Protein AF-A0A6I7XLV7-F1 (afdb_monomer_lite)

Secondary structure (DSSP, 8-state):
-TTTT-EEEEESB-TTS-B----TTT--HHHHHHHHHHHTTTT-TT-EEEEEE-SS-EEEEEEEPPPGGG--

Sequence (72 aa):
MADTRGGLLIYGVANDHTVIGVDWEKADLRQYSQWVRNHVHPYLPDLVMFRLTDGAESLVVVDVPASEINSR

Foldseek 3Di:
DQQPFWDKDKPQADPVRDRNADPPVPPPVVVVVVCCCVPVPPFFPPWDWDWDDPPPGIMIMIGGGHTCVPVD

Radius of gyration: 13.77 Å; chains: 1; bounding box: 31×20×41 Å

pLDDT: mean 74.77, std 12.37, range [43.47, 91.31]

Structure (mmCIF, N/CA/C/O backbone):
data_AF-A0A6I7XLV7-F1
#
_entry.id   AF-A0A6I7XLV7-F1
#
loop_
_atom_site.group_PDB
_atom_site.id
_atom_site.type_symbol
_atom_site.label_atom_id
_atom_site.label_alt_id
_atom_site.label_comp_id
_atom_site.label_asym_id
_atom_site.label_entity_id
_atom_site.label_seq_id
_atom_site.pdbx_PDB_ins_code
_atom_site.Cartn_x
_atom_site.Cartn_y
_atom_site.Cartn_z
_atom_site.occupancy
_atom_site.B_iso_or_equiv
_atom_site.auth_seq_id
_atom_site.auth_comp_id
_atom_site.auth_asym_id
_atom_site.auth_atom_id
_atom_site.pdbx_PDB_model_num
ATOM 1 N N . MET A 1 1 ? 1.687 -7.201 -13.478 1.00 57.78 1 MET A N 1
ATOM 2 C CA . MET A 1 1 ? 1.411 -5.780 -13.170 1.00 57.78 1 MET A CA 1
ATOM 3 C C . MET A 1 1 ? 2.342 -4.896 -13.988 1.00 57.78 1 MET A C 1
ATOM 5 O O . MET A 1 1 ? 1.893 -4.386 -15.006 1.00 57.78 1 MET A O 1
ATOM 9 N N . ALA A 1 2 ? 3.632 -4.808 -13.651 1.00 54.22 2 ALA A N 1
ATOM 10 C CA . ALA A 1 2 ? 4.606 -4.032 -14.431 1.00 54.22 2 ALA A CA 1
ATOM 11 C C . ALA A 1 2 ? 4.789 -4.531 -15.885 1.00 54.22 2 ALA A C 1
ATOM 13 O O . ALA A 1 2 ? 4.803 -3.711 -16.796 1.00 54.22 2 ALA A O 1
ATOM 14 N N . ASP A 1 3 ? 4.814 -5.853 -16.108 1.00 55.22 3 ASP A N 1
ATOM 15 C CA . ASP A 1 3 ? 4.973 -6.469 -17.447 1.00 55.22 3 ASP A CA 1
ATOM 16 C C . ASP A 1 3 ? 3.727 -6.398 -18.346 1.00 55.22 3 ASP A C 1
ATOM 18 O O . ASP A 1 3 ? 3.784 -6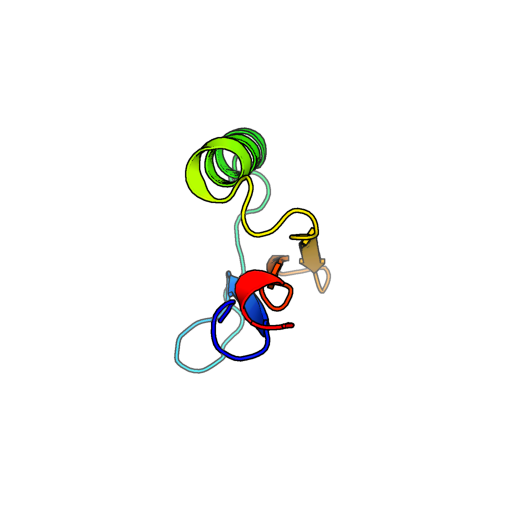.734 -19.527 1.00 55.22 3 ASP A O 1
ATOM 22 N N . THR A 1 4 ? 2.580 -5.990 -17.797 1.00 60.72 4 THR A N 1
ATOM 23 C CA . THR A 1 4 ? 1.311 -5.933 -18.532 1.00 60.72 4 THR A CA 1
ATOM 24 C C . THR A 1 4 ? 0.983 -4.509 -18.976 1.00 60.72 4 THR A C 1
ATOM 26 O O . THR A 1 4 ? 1.005 -4.244 -20.174 1.00 60.72 4 THR A O 1
ATOM 29 N N . ARG A 1 5 ? 0.672 -3.595 -18.039 1.00 67.75 5 ARG A N 1
ATOM 30 C CA . ARG A 1 5 ? 0.357 -2.164 -18.292 1.00 67.75 5 ARG A CA 1
ATOM 31 C C . ARG A 1 5 ? 0.580 -1.257 -17.063 1.00 67.75 5 ARG A C 1
ATOM 33 O O . ARG A 1 5 ? 0.108 -0.127 -17.054 1.00 67.75 5 ARG A O 1
ATOM 40 N N . GLY A 1 6 ? 1.236 -1.750 -16.014 1.00 74.12 6 GLY A N 1
ATOM 41 C CA . GLY A 1 6 ? 1.133 -1.153 -14.679 1.00 74.12 6 GLY A CA 1
ATOM 42 C C . GLY A 1 6 ? -0.189 -1.514 -13.989 1.00 74.12 6 GLY A C 1
ATOM 43 O O . GLY A 1 6 ? -0.928 -2.386 -14.462 1.00 74.12 6 GLY A O 1
ATOM 44 N N . GLY A 1 7 ? -0.468 -0.889 -12.848 1.00 82.62 7 GLY A N 1
ATOM 45 C CA . GLY A 1 7 ? -1.714 -1.059 -12.101 1.00 82.62 7 GLY A CA 1
ATOM 46 C C . GLY A 1 7 ? -1.601 -0.675 -10.626 1.00 82.62 7 GLY A C 1
ATOM 47 O O . GLY A 1 7 ? -0.514 -0.436 -10.109 1.00 82.62 7 GLY A O 1
ATOM 48 N N . LEU A 1 8 ? -2.739 -0.677 -9.932 1.00 82.75 8 LEU A N 1
ATOM 49 C CA . LEU A 1 8 ? -2.813 -0.369 -8.504 1.00 82.75 8 LEU A CA 1
ATOM 50 C C . LEU A 1 8 ? -2.816 -1.651 -7.666 1.00 82.75 8 LEU A C 1
ATOM 52 O O . LEU A 1 8 ? -3.614 -2.556 -7.915 1.00 82.75 8 LEU A O 1
ATOM 56 N N . LEU A 1 9 ? -1.955 -1.716 -6.651 1.00 83.69 9 LEU A N 1
ATOM 57 C CA . LEU A 1 9 ? -2.100 -2.663 -5.543 1.00 83.69 9 LEU A CA 1
ATOM 58 C C . LEU A 1 9 ? -2.752 -1.936 -4.371 1.00 83.69 9 LEU A C 1
ATOM 60 O O . LEU A 1 9 ? -2.312 -0.851 -3.994 1.00 83.69 9 LEU A O 1
ATOM 64 N N . ILE A 1 10 ? -3.777 -2.546 -3.785 1.00 84.31 10 ILE A N 1
ATOM 65 C CA . ILE A 1 10 ? -4.488 -1.993 -2.633 1.00 84.31 10 ILE A CA 1
ATOM 66 C C . ILE A 1 10 ? -4.416 -3.015 -1.502 1.00 84.31 10 ILE A C 1
ATOM 68 O O . ILE A 1 10 ? -4.905 -4.135 -1.640 1.00 84.31 10 ILE A O 1
ATOM 72 N N . TYR A 1 11 ? -3.803 -2.627 -0.386 1.00 86.56 11 TYR A N 1
ATOM 73 C CA . TYR A 1 11 ? -3.727 -3.433 0.831 1.00 86.56 11 TYR A CA 1
ATOM 74 C C . TYR A 1 11 ? -4.732 -2.942 1.869 1.00 86.56 11 TYR A C 1
ATOM 76 O O . TYR A 1 11 ? -4.949 -1.737 1.999 1.00 86.56 11 TYR A O 1
ATOM 84 N N . GLY A 1 12 ? -5.287 -3.883 2.637 1.00 86.31 12 GLY A N 1
ATOM 85 C CA . GLY A 1 12 ? -6.385 -3.633 3.578 1.00 86.31 12 GLY A CA 1
ATOM 86 C C . GLY A 1 12 ? -7.769 -3.915 2.988 1.00 86.31 12 GLY A C 1
ATOM 87 O O . GLY A 1 12 ? -8.773 -3.418 3.492 1.00 86.31 12 GLY A O 1
ATOM 88 N N . VAL A 1 13 ? -7.825 -4.710 1.917 1.00 88.44 13 VAL A N 1
ATOM 89 C CA . VAL A 1 13 ? -9.060 -5.185 1.285 1.00 88.44 13 VAL A CA 1
ATOM 90 C C . VAL A 1 13 ? -9.053 -6.713 1.304 1.00 88.44 13 VAL A C 1
ATOM 92 O O . VAL A 1 13 ? -8.059 -7.335 0.928 1.00 88.44 13 VAL A O 1
ATOM 95 N N . ALA A 1 14 ? -10.138 -7.317 1.780 1.00 86.69 14 ALA A N 1
ATOM 96 C CA . ALA A 1 14 ? -10.329 -8.762 1.774 1.00 86.69 14 ALA A CA 1
ATOM 97 C C . ALA A 1 14 ? -10.683 -9.279 0.366 1.00 86.69 14 ALA A C 1
ATOM 99 O O . ALA A 1 14 ? -11.059 -8.520 -0.525 1.00 86.69 14 ALA A O 1
ATOM 100 N N . ASN A 1 15 ? -10.583 -10.596 0.152 1.00 86.06 15 ASN A N 1
ATOM 101 C CA . ASN A 1 15 ? -10.841 -11.219 -1.158 1.00 86.06 15 ASN A CA 1
ATOM 102 C C . ASN A 1 15 ? -12.286 -11.038 -1.658 1.00 86.06 15 ASN A C 1
ATOM 104 O O . ASN A 1 15 ? -12.550 -11.186 -2.847 1.00 86.06 15 ASN A O 1
ATOM 108 N N . ASP A 1 16 ? -13.217 -10.740 -0.756 1.00 91.31 16 ASP A N 1
ATOM 109 C CA . ASP A 1 16 ? -14.612 -10.415 -1.055 1.00 91.31 16 ASP A CA 1
ATOM 110 C C . ASP A 1 16 ? -14.837 -8.914 -1.337 1.00 91.31 16 ASP A C 1
ATOM 112 O O . ASP A 1 16 ? -15.975 -8.484 -1.505 1.00 91.31 16 ASP A O 1
ATOM 116 N N . HIS A 1 17 ? -13.756 -8.134 -1.436 1.00 84.06 17 HIS A N 1
ATOM 117 C CA . HIS A 1 17 ? -13.721 -6.676 -1.582 1.00 84.06 17 HIS A CA 1
ATOM 118 C C . HIS A 1 17 ? -14.165 -5.878 -0.349 1.00 84.06 17 HIS A C 1
ATOM 120 O O . HIS A 1 17 ? -14.317 -4.658 -0.437 1.00 84.06 17 HIS A O 1
ATOM 126 N N . THR A 1 18 ? -14.322 -6.516 0.811 1.00 88.75 18 THR A N 1
ATOM 127 C CA . THR A 1 18 ? -14.583 -5.793 2.059 1.00 88.75 18 THR A CA 1
ATOM 128 C C . THR A 1 18 ? -13.339 -5.011 2.487 1.00 88.75 18 THR A C 1
ATOM 130 O O . THR A 1 18 ? -12.236 -5.559 2.542 1.00 88.75 18 THR A O 1
ATOM 133 N N . VAL A 1 19 ? -13.502 -3.727 2.814 1.00 88.56 19 VAL A N 1
ATOM 134 C CA . VAL A 1 19 ? -12.436 -2.907 3.409 1.00 88.56 19 VAL A CA 1
ATOM 135 C C . VAL A 1 19 ? -12.243 -3.342 4.861 1.00 88.56 19 VAL A C 1
ATOM 137 O O . VAL A 1 19 ? -13.155 -3.218 5.671 1.00 88.56 19 VAL A O 1
ATOM 140 N N . ILE A 1 20 ? -11.060 -3.871 5.168 1.00 90.44 20 ILE A N 1
ATOM 141 C CA . ILE A 1 20 ? -10.659 -4.321 6.514 1.00 90.44 20 ILE A CA 1
ATOM 142 C C . ILE A 1 20 ? -9.593 -3.420 7.143 1.00 90.44 20 ILE A C 1
ATOM 144 O O . ILE A 1 20 ? -9.266 -3.578 8.314 1.00 90.44 20 ILE A O 1
ATOM 148 N N . GLY A 1 21 ? -9.025 -2.525 6.335 1.00 88.62 21 GLY A N 1
ATOM 149 C CA . GLY A 1 21 ? -8.004 -1.583 6.744 1.00 88.62 21 GLY A CA 1
ATOM 150 C C . GLY A 1 21 ? -6.624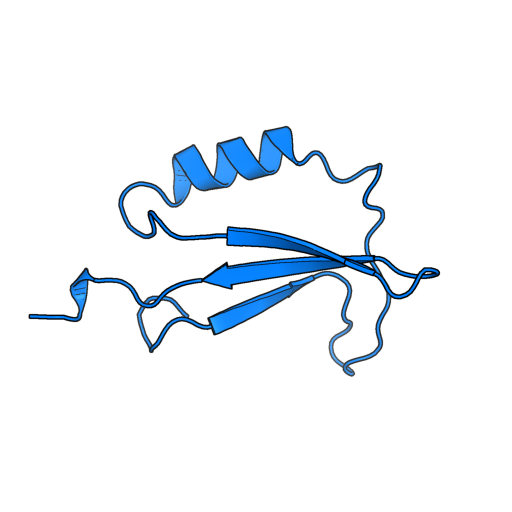 -2.194 6.983 1.00 88.62 21 GLY A C 1
ATOM 151 O O . GLY A 1 21 ? -6.382 -3.399 6.880 1.00 88.62 21 GLY A O 1
ATOM 152 N N . VAL A 1 22 ? -5.683 -1.307 7.276 1.00 85.56 22 VAL A N 1
ATOM 153 C CA . VAL A 1 22 ? -4.341 -1.600 7.755 1.00 85.56 22 VAL A CA 1
ATOM 154 C C . VAL A 1 22 ? -4.063 -0.752 8.987 1.00 85.56 22 VAL A C 1
ATOM 156 O O . VAL A 1 22 ? -4.407 0.432 9.049 1.00 85.56 22 VAL A O 1
ATOM 159 N N . ASP A 1 23 ? -3.373 -1.343 9.957 1.00 82.88 23 ASP A N 1
ATOM 160 C CA . ASP A 1 23 ? -2.819 -0.598 11.081 1.00 82.88 23 ASP A CA 1
ATOM 161 C C . ASP A 1 23 ? -1.605 0.205 10.592 1.00 82.88 23 ASP A C 1
ATOM 163 O O . ASP A 1 23 ? -0.472 -0.282 10.548 1.00 82.88 23 ASP A O 1
ATOM 167 N N . TRP A 1 24 ? -1.870 1.435 10.150 1.00 73.19 24 TRP A N 1
ATOM 168 C CA . TRP A 1 24 ? -0.857 2.315 9.573 1.00 73.19 24 TRP A CA 1
ATOM 169 C C . TRP A 1 24 ? 0.233 2.703 10.576 1.00 73.19 24 TRP A C 1
ATOM 171 O O . TRP A 1 24 ? 1.368 2.944 10.175 1.00 73.19 24 TRP A O 1
ATOM 181 N N . GLU A 1 25 ? -0.077 2.746 11.874 1.00 77.12 25 GLU A N 1
ATOM 182 C CA . GLU A 1 25 ? 0.912 3.094 12.900 1.00 77.12 25 GLU A CA 1
ATOM 183 C C . GLU A 1 25 ? 1.897 1.953 13.163 1.00 77.12 25 GLU A C 1
ATOM 185 O O . GLU A 1 25 ? 3.053 2.199 13.509 1.00 77.12 25 GLU A O 1
ATOM 190 N N . LYS A 1 26 ? 1.470 0.705 12.941 1.00 74.62 26 LYS A N 1
ATOM 191 C CA . LYS A 1 26 ? 2.359 -0.466 12.973 1.00 74.62 26 LYS A CA 1
ATOM 192 C C . LYS A 1 26 ? 3.046 -0.756 11.641 1.00 74.62 26 LYS A C 1
ATOM 194 O O . LYS A 1 26 ? 3.987 -1.551 11.609 1.00 74.62 26 LYS A O 1
ATOM 199 N N . ALA A 1 27 ? 2.600 -0.148 10.545 1.00 68.44 27 ALA A N 1
ATOM 200 C CA . ALA A 1 27 ? 3.241 -0.300 9.249 1.00 68.44 27 ALA A CA 1
ATOM 201 C C . ALA A 1 27 ? 4.597 0.429 9.253 1.00 68.44 27 ALA A C 1
ATOM 203 O O . ALA A 1 27 ? 4.667 1.652 9.157 1.00 68.44 27 ALA A O 1
ATOM 204 N N . ASP A 1 28 ? 5.701 -0.318 9.349 1.00 69.56 28 ASP A N 1
ATOM 205 C CA . ASP A 1 28 ? 7.052 0.246 9.247 1.00 69.56 28 ASP A CA 1
ATOM 206 C C . ASP A 1 28 ? 7.354 0.643 7.790 1.00 69.56 28 ASP A C 1
ATOM 208 O O . ASP A 1 28 ? 7.990 -0.078 7.016 1.00 69.56 28 ASP A O 1
ATOM 212 N N . LEU A 1 29 ? 6.889 1.833 7.407 1.00 67.62 29 LEU A N 1
ATOM 213 C CA . LEU A 1 29 ? 7.107 2.431 6.087 1.00 67.62 29 LEU A CA 1
ATOM 214 C C . LEU A 1 29 ? 8.594 2.540 5.732 1.00 67.62 29 LEU A C 1
ATOM 216 O O . LEU A 1 29 ? 8.955 2.597 4.555 1.00 67.62 29 LEU A O 1
ATOM 220 N N . ARG A 1 30 ? 9.479 2.552 6.734 1.00 66.12 30 ARG A N 1
ATOM 221 C CA . ARG A 1 30 ? 10.922 2.625 6.534 1.00 66.12 30 ARG A CA 1
ATOM 222 C C . ARG A 1 30 ? 11.449 1.292 6.017 1.00 66.12 30 ARG A C 1
ATOM 224 O O . ARG A 1 30 ? 12.147 1.305 5.001 1.00 66.12 30 ARG A O 1
ATOM 231 N N . GLN A 1 31 ? 11.051 0.174 6.627 1.00 66.06 31 GLN A N 1
ATOM 232 C CA . GLN A 1 31 ? 11.317 -1.173 6.105 1.00 66.06 31 GLN A CA 1
ATOM 233 C C . GLN A 1 31 ? 10.745 -1.364 4.701 1.00 66.06 31 GLN A C 1
ATOM 235 O O . GLN A 1 31 ? 11.449 -1.854 3.820 1.00 66.06 31 GLN A O 1
ATOM 240 N N . TYR A 1 32 ? 9.524 -0.894 4.445 1.00 68.38 32 TYR A N 1
ATOM 241 C CA . TYR A 1 32 ? 8.927 -0.985 3.109 1.00 68.38 32 TYR A CA 1
ATOM 242 C C . TYR A 1 32 ? 9.676 -0.148 2.067 1.00 68.38 32 TYR A C 1
ATOM 244 O O . TYR A 1 32 ? 9.966 -0.632 0.975 1.00 68.38 32 TYR A O 1
ATOM 252 N N . SER A 1 33 ? 10.080 1.078 2.409 1.00 65.25 33 SER A N 1
ATOM 253 C CA . SER A 1 33 ? 10.878 1.923 1.509 1.00 65.25 33 SER A CA 1
ATOM 254 C C . SER A 1 33 ? 12.259 1.329 1.206 1.00 65.25 33 SER A C 1
ATOM 256 O O . SER A 1 33 ? 12.828 1.585 0.144 1.00 65.25 33 SER A O 1
ATOM 258 N N . GLN A 1 34 ? 12.822 0.560 2.143 1.00 69.56 34 GLN A N 1
ATOM 259 C CA . GLN A 1 34 ? 14.070 -0.171 1.940 1.00 69.56 34 GLN A CA 1
ATOM 260 C C . GLN A 1 34 ? 13.839 -1.411 1.085 1.00 69.56 34 GLN A C 1
ATOM 262 O O . GLN A 1 34 ? 14.625 -1.664 0.181 1.00 69.56 34 GLN A O 1
ATOM 267 N N . TRP A 1 35 ? 12.745 -2.143 1.305 1.00 72.62 35 TRP A N 1
ATOM 268 C CA . TRP A 1 35 ? 12.383 -3.282 0.470 1.00 72.62 35 TRP A CA 1
ATOM 269 C C . TRP A 1 35 ? 12.194 -2.860 -0.989 1.00 72.62 35 TRP A C 1
ATOM 271 O O . TRP A 1 35 ? 12.816 -3.459 -1.862 1.00 72.62 35 TRP A O 1
ATOM 281 N N . VAL A 1 36 ? 11.448 -1.777 -1.243 1.00 68.75 36 VAL A N 1
ATOM 282 C CA . VAL A 1 36 ? 11.265 -1.222 -2.594 1.00 68.75 36 VAL A CA 1
ATOM 283 C C . VAL A 1 36 ? 12.599 -0.791 -3.198 1.00 68.75 36 VAL A C 1
ATOM 285 O O . VAL A 1 36 ? 12.926 -1.198 -4.309 1.00 68.75 36 VAL A O 1
ATOM 288 N N . ARG A 1 37 ? 13.427 -0.041 -2.464 1.00 68.94 37 ARG A N 1
ATOM 289 C CA . ARG A 1 37 ? 14.754 0.352 -2.970 1.00 68.94 37 ARG A CA 1
ATOM 290 C C . ARG A 1 37 ? 15.663 -0.838 -3.273 1.00 68.94 37 ARG A C 1
ATOM 292 O O . ARG A 1 37 ? 16.392 -0.789 -4.254 1.00 68.94 37 ARG A O 1
ATOM 299 N N . ASN A 1 38 ? 15.606 -1.894 -2.468 1.00 68.56 38 ASN A N 1
ATOM 300 C CA . ASN A 1 38 ? 16.509 -3.035 -2.597 1.00 68.56 38 ASN A CA 1
ATOM 301 C C . ASN A 1 38 ? 16.033 -4.078 -3.618 1.00 68.56 38 ASN A C 1
ATOM 303 O O . ASN A 1 38 ? 16.867 -4.768 -4.193 1.00 68.56 38 ASN A O 1
ATOM 307 N N . HIS A 1 39 ? 14.720 -4.219 -3.828 1.00 65.56 39 HIS A N 1
ATOM 308 C CA . HIS A 1 39 ? 14.149 -5.295 -4.651 1.00 65.56 39 HIS A CA 1
ATOM 309 C C . HIS A 1 39 ? 13.463 -4.807 -5.928 1.00 65.56 39 HIS A C 1
ATOM 311 O O . HIS A 1 39 ? 13.217 -5.613 -6.821 1.00 65.56 39 HIS A O 1
ATOM 317 N N . VAL A 1 40 ? 13.141 -3.514 -6.029 1.00 64.88 40 VAL A N 1
ATOM 318 C CA . VAL A 1 40 ? 12.403 -2.950 -7.170 1.00 64.88 40 VAL A CA 1
ATOM 319 C C . VAL A 1 40 ? 13.273 -2.007 -8.011 1.00 64.88 40 VAL A C 1
ATOM 321 O O . VAL A 1 40 ? 13.054 -1.868 -9.214 1.00 64.88 40 VAL A O 1
ATOM 324 N N . HIS A 1 41 ? 14.301 -1.390 -7.429 1.00 54.75 41 HIS A N 1
ATOM 325 C CA . HIS A 1 41 ? 15.230 -0.535 -8.172 1.00 54.75 41 HIS A CA 1
ATOM 326 C C . HIS A 1 41 ? 16.204 -1.388 -9.013 1.00 54.75 41 HIS A C 1
ATOM 328 O O . HIS A 1 41 ? 16.741 -2.355 -8.467 1.00 54.75 41 HIS A O 1
ATOM 334 N N . PRO A 1 42 ? 16.463 -1.091 -10.311 1.00 60.22 42 PRO A N 1
ATOM 335 C CA . PRO A 1 42 ? 16.145 0.116 -11.102 1.00 60.22 42 PRO A CA 1
ATOM 336 C C . PRO A 1 42 ? 14.873 0.039 -11.982 1.00 60.22 42 PRO A C 1
ATOM 338 O O . PRO A 1 42 ? 14.683 0.878 -12.856 1.00 60.22 42 PRO A O 1
ATOM 341 N N . TYR A 1 43 ? 14.010 -0.962 -11.806 1.00 61.81 43 TYR A N 1
ATOM 342 C CA . TYR A 1 43 ? 12.995 -1.323 -12.808 1.00 61.81 43 TYR A CA 1
ATOM 343 C C . TYR A 1 43 ? 11.684 -0.520 -12.746 1.00 61.81 43 TYR A C 1
ATOM 345 O O . TYR A 1 43 ? 10.942 -0.509 -13.728 1.00 61.81 43 TYR A O 1
ATOM 353 N N . LEU A 1 44 ? 11.387 0.137 -11.616 1.00 65.88 44 LEU A N 1
ATOM 354 C CA . LEU A 1 44 ? 10.199 0.988 -11.429 1.00 65.88 44 LEU A CA 1
ATOM 355 C C . LEU A 1 44 ? 10.564 2.258 -10.633 1.00 65.88 44 LEU A C 1
ATOM 357 O O . LEU A 1 44 ? 10.333 2.311 -9.422 1.00 65.88 44 LEU A O 1
ATOM 361 N N . PRO A 1 45 ? 11.187 3.261 -11.276 1.00 66.00 45 PRO A N 1
ATOM 362 C CA . PRO A 1 45 ? 11.617 4.490 -10.606 1.00 66.00 45 PRO A CA 1
ATOM 363 C C . PRO A 1 45 ? 10.444 5.347 -10.105 1.00 66.00 45 PRO A C 1
ATOM 365 O O . PRO A 1 45 ? 10.579 5.986 -9.064 1.00 66.00 45 PRO A O 1
ATOM 368 N N . ASP A 1 46 ? 9.293 5.287 -10.779 1.00 72.50 46 ASP A N 1
ATOM 369 C CA . ASP A 1 46 ? 8.107 6.102 -10.472 1.00 72.50 46 ASP A CA 1
ATOM 370 C C . ASP A 1 46 ? 7.047 5.355 -9.645 1.00 72.50 46 ASP A C 1
ATOM 372 O O . ASP A 1 46 ? 5.868 5.698 -9.672 1.00 72.50 46 ASP A O 1
ATOM 376 N N . LEU A 1 47 ? 7.435 4.304 -8.915 1.00 76.19 47 LEU A N 1
ATOM 377 C CA . LEU A 1 47 ? 6.514 3.628 -8.000 1.00 76.19 47 LEU A CA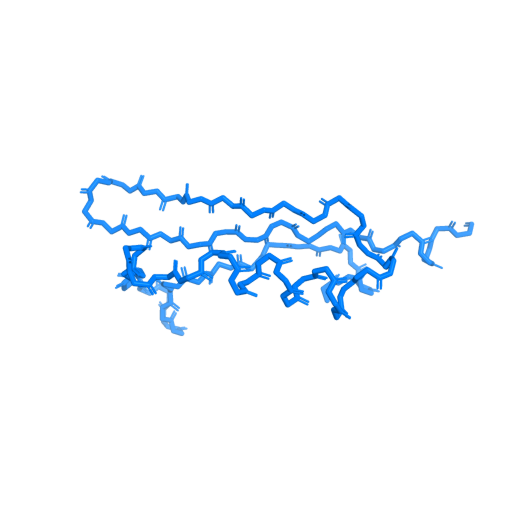 1
ATOM 378 C C . LEU A 1 47 ? 6.164 4.560 -6.834 1.00 76.19 47 LEU A C 1
ATOM 380 O O . LEU A 1 47 ? 7.036 4.954 -6.054 1.00 76.19 47 LEU A O 1
ATOM 384 N N . VAL A 1 48 ? 4.875 4.868 -6.680 1.00 81.25 48 VAL A N 1
ATOM 385 C CA . VAL A 1 48 ? 4.369 5.738 -5.610 1.00 81.25 48 VAL A CA 1
ATOM 386 C C . VAL A 1 48 ? 3.538 4.923 -4.631 1.00 81.25 48 VAL A C 1
ATOM 388 O O . VAL A 1 48 ? 2.759 4.054 -5.010 1.00 81.25 48 VAL A O 1
ATOM 391 N N . MET A 1 49 ? 3.693 5.217 -3.343 1.00 80.50 49 MET A N 1
ATOM 392 C CA . MET A 1 49 ? 2.868 4.646 -2.285 1.00 80.50 49 MET A CA 1
ATOM 393 C C . MET A 1 49 ? 2.250 5.754 -1.453 1.00 80.50 49 MET A C 1
ATOM 395 O O . MET A 1 49 ? 2.940 6.695 -1.060 1.00 80.50 49 MET A O 1
ATOM 399 N N . PHE A 1 50 ? 0.964 5.627 -1.153 1.00 84.38 50 PHE A N 1
ATOM 400 C CA . PHE A 1 50 ? 0.253 6.599 -0.335 1.00 84.38 50 PHE A CA 1
ATOM 401 C C . PHE A 1 50 ? -0.821 5.934 0.524 1.00 84.38 50 PHE A C 1
ATOM 403 O O . PHE A 1 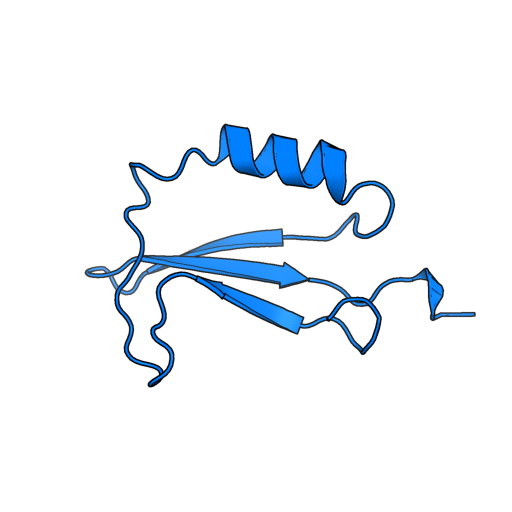50 ? -1.337 4.858 0.215 1.00 84.38 50 PHE A O 1
ATOM 410 N N . ARG A 1 51 ? -1.136 6.596 1.639 1.00 88.69 51 ARG A N 1
ATOM 411 C CA . ARG A 1 51 ? -2.234 6.211 2.522 1.00 88.69 51 ARG A CA 1
ATOM 412 C C . ARG A 1 51 ? -3.535 6.756 1.950 1.00 88.69 51 ARG A C 1
ATOM 414 O O . ARG A 1 51 ? -3.636 7.958 1.711 1.00 88.69 51 ARG A O 1
ATOM 421 N N . LEU A 1 52 ? -4.530 5.893 1.805 1.00 88.75 52 LEU A N 1
ATOM 422 C CA . LEU A 1 52 ? -5.913 6.292 1.560 1.00 88.75 52 LEU A CA 1
ATOM 423 C C . LEU A 1 52 ? -6.719 6.018 2.829 1.00 88.75 52 LEU A C 1
ATOM 425 O O . LEU A 1 52 ? -6.580 4.955 3.419 1.00 88.75 52 LEU A O 1
ATOM 429 N N . THR A 1 53 ? -7.528 6.966 3.286 1.00 88.44 53 THR A N 1
ATOM 430 C CA . THR A 1 53 ? -8.335 6.791 4.501 1.00 88.44 53 THR A CA 1
ATOM 431 C C . THR A 1 53 ? -9.680 7.474 4.348 1.00 88.44 53 THR A C 1
ATOM 433 O O . THR A 1 53 ? -9.771 8.535 3.730 1.00 88.44 53 THR A O 1
ATOM 436 N N . ASP A 1 54 ? -10.710 6.859 4.916 1.00 85.62 54 ASP A N 1
ATOM 437 C CA . ASP A 1 54 ? -12.052 7.428 5.044 1.00 85.62 54 ASP A CA 1
ATOM 438 C C . ASP A 1 54 ? -12.311 8.026 6.443 1.00 85.62 54 ASP A C 1
ATOM 440 O O . ASP A 1 54 ? -13.415 8.480 6.732 1.00 85.62 54 ASP A O 1
ATOM 444 N N . GLY A 1 55 ? -11.287 8.056 7.306 1.00 82.69 55 GLY A N 1
ATOM 445 C CA . GLY A 1 55 ? -11.367 8.506 8.697 1.00 82.69 55 GLY A CA 1
ATOM 446 C C . GLY A 1 55 ? -11.592 7.387 9.718 1.00 82.69 55 GLY A C 1
ATOM 447 O O . GLY A 1 55 ? -11.298 7.604 10.892 1.00 82.69 55 GLY A O 1
ATOM 448 N N . ALA A 1 56 ? -12.048 6.205 9.294 1.00 84.00 56 ALA A N 1
ATOM 449 C CA . ALA A 1 56 ? -12.202 5.029 10.152 1.00 84.00 56 ALA A CA 1
ATOM 450 C C . ALA A 1 56 ? -11.137 3.976 9.831 1.00 84.00 56 ALA A C 1
ATOM 452 O O . ALA A 1 56 ? -10.398 3.551 10.716 1.00 84.00 56 ALA A O 1
ATOM 453 N 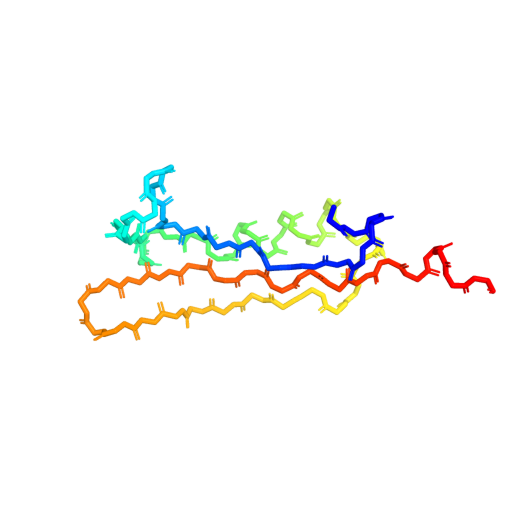N . GLU A 1 57 ? -11.004 3.634 8.552 1.00 88.44 57 GLU A N 1
ATOM 454 C CA . GLU A 1 57 ? -10.038 2.666 8.061 1.00 88.44 57 GLU A CA 1
ATOM 455 C C . GLU A 1 57 ? -8.945 3.344 7.239 1.00 88.44 57 GLU A C 1
ATOM 457 O O . GLU A 1 57 ? -9.057 4.472 6.742 1.00 88.44 57 GLU A O 1
ATOM 462 N N . SER A 1 58 ? -7.815 2.662 7.124 1.00 88.31 58 SER A N 1
ATOM 463 C CA . SER A 1 58 ? -6.687 3.107 6.310 1.00 88.31 58 SER A CA 1
ATOM 464 C C . SER A 1 58 ? -6.276 2.009 5.359 1.00 88.31 58 SER A C 1
ATOM 466 O O . SER A 1 58 ? -6.222 0.852 5.738 1.00 88.31 58 SER A O 1
ATOM 468 N N . LEU A 1 59 ? -5.957 2.373 4.131 1.00 88.44 59 LEU A N 1
ATOM 469 C CA . LEU A 1 59 ? -5.489 1.484 3.084 1.00 88.44 59 LEU A CA 1
ATOM 470 C C . LEU A 1 59 ? -4.105 1.936 2.634 1.00 88.44 59 LEU A C 1
ATOM 472 O O . LEU A 1 59 ? -3.792 3.133 2.650 1.00 88.44 59 LEU A O 1
ATOM 476 N N . VAL A 1 60 ? -3.295 0.98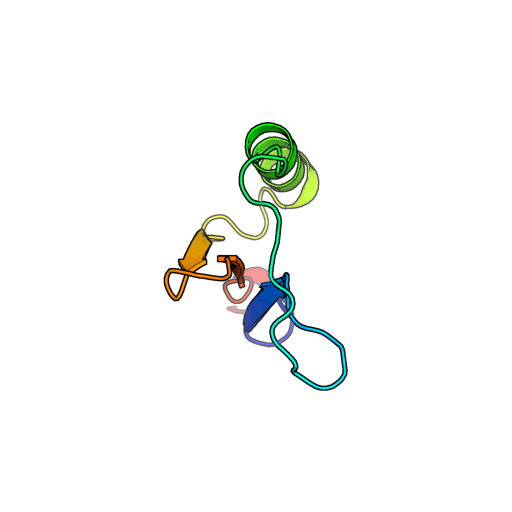0 2.186 1.00 86.88 60 VAL A N 1
ATOM 477 C CA . VAL A 1 60 ? -2.061 1.288 1.456 1.00 86.88 60 VAL A CA 1
ATOM 478 C C . VAL A 1 60 ? -2.339 1.116 -0.020 1.00 86.88 60 VAL A C 1
ATOM 480 O O . VAL A 1 60 ? -2.691 0.020 -0.458 1.00 86.88 60 VAL A O 1
ATOM 483 N N . VAL A 1 61 ? -2.153 2.186 -0.781 1.00 85.75 61 VAL A N 1
ATOM 484 C CA . VAL A 1 61 ? -2.230 2.144 -2.236 1.00 85.75 61 VAL A CA 1
ATOM 485 C C . VAL A 1 61 ? -0.818 2.227 -2.789 1.00 85.75 61 VAL A C 1
ATOM 487 O O . VAL A 1 61 ? -0.050 3.114 -2.413 1.00 85.75 61 VAL A O 1
ATOM 490 N N . VAL A 1 62 ? -0.481 1.288 -3.666 1.00 85.12 62 VAL A N 1
ATOM 491 C CA . VAL A 1 62 ? 0.767 1.274 -4.426 1.00 85.12 62 VAL A CA 1
ATOM 492 C C . VAL A 1 62 ? 0.418 1.454 -5.891 1.00 85.12 62 VAL A C 1
ATOM 494 O O . VAL A 1 62 ? -0.230 0.593 -6.488 1.00 85.12 62 VAL A O 1
ATOM 497 N N . ASP A 1 63 ? 0.854 2.569 -6.456 1.00 83.50 63 ASP A N 1
ATOM 498 C CA . ASP A 1 63 ? 0.787 2.832 -7.883 1.00 83.50 63 ASP A CA 1
ATOM 499 C C . ASP A 1 63 ? 2.034 2.266 -8.556 1.00 83.50 63 ASP A C 1
ATOM 501 O O . ASP A 1 63 ? 3.162 2.699 -8.298 1.00 83.50 63 ASP A O 1
ATOM 505 N N . VAL A 1 64 ? 1.825 1.221 -9.355 1.00 82.50 64 VAL A N 1
ATOM 506 C CA . VAL A 1 64 ? 2.878 0.528 -10.087 1.00 82.50 64 VAL A CA 1
ATOM 507 C C . VAL A 1 64 ? 2.819 1.000 -11.538 1.00 82.50 64 VAL A C 1
ATOM 509 O O . VAL A 1 64 ? 1.903 0.587 -12.261 1.00 82.50 64 VAL A O 1
ATOM 512 N N . PRO A 1 65 ? 3.788 1.806 -12.008 1.00 76.50 65 PRO A N 1
ATOM 513 C CA . PRO A 1 65 ? 3.826 2.211 -13.406 1.00 76.50 65 PRO A CA 1
ATOM 514 C C . PRO A 1 65 ? 4.069 0.999 -14.318 1.00 76.50 65 PRO A C 1
ATOM 516 O O . PRO A 1 65 ? 4.545 -0.060 -13.893 1.00 76.50 65 PRO A O 1
ATOM 519 N N . ALA A 1 66 ? 3.731 1.139 -15.600 1.00 70.88 66 ALA A N 1
ATOM 520 C CA . ALA A 1 66 ? 4.174 0.180 -16.606 1.00 70.88 66 ALA A CA 1
ATOM 521 C C . ALA A 1 66 ? 5.709 0.198 -16.684 1.00 70.88 66 ALA A C 1
ATOM 523 O O . ALA A 1 66 ? 6.315 1.263 -16.592 1.00 70.88 66 ALA A O 1
ATOM 524 N N . SER A 1 67 ? 6.348 -0.962 -16.853 1.00 64.44 67 SER A N 1
ATOM 525 C CA . SER A 1 67 ? 7.805 -0.987 -17.008 1.00 64.44 67 SER A CA 1
ATOM 526 C C . SER A 1 67 ? 8.218 -0.458 -18.387 1.00 64.44 67 SER A C 1
ATOM 528 O O . SER A 1 67 ? 7.694 -0.912 -19.406 1.00 64.44 67 SER A O 1
ATOM 530 N N . GLU A 1 68 ? 9.211 0.438 -18.429 1.00 60.53 68 GLU A N 1
ATOM 531 C CA . GLU A 1 68 ? 9.786 0.968 -19.680 1.00 60.53 68 GLU A CA 1
ATOM 532 C C . GLU A 1 68 ? 10.521 -0.089 -20.520 1.00 60.53 68 GLU A C 1
ATOM 534 O O . GLU A 1 68 ? 10.804 0.128 -21.696 1.00 60.53 68 GLU A O 1
ATOM 539 N N . ILE A 1 69 ? 10.787 -1.280 -19.972 1.00 55.41 69 ILE A N 1
ATOM 540 C CA . ILE A 1 69 ? 11.426 -2.374 -20.724 1.00 55.41 69 ILE A CA 1
ATOM 541 C C . ILE A 1 69 ? 10.566 -2.818 -21.925 1.00 55.41 69 ILE A C 1
ATOM 543 O O . ILE A 1 69 ? 11.101 -3.376 -22.885 1.00 55.41 69 ILE A O 1
ATOM 547 N N . ASN A 1 70 ? 9.259 -2.529 -21.915 1.00 44.91 70 ASN A N 1
ATOM 548 C CA . ASN A 1 70 ? 8.339 -2.883 -22.998 1.00 44.91 70 ASN A CA 1
ATOM 549 C C . ASN A 1 70 ? 8.013 -1.728 -23.969 1.00 44.91 70 ASN A C 1
ATOM 551 O O . ASN A 1 70 ? 7.246 -1.936 -24.908 1.00 44.91 70 ASN A O 1
ATOM 555 N N . SER A 1 71 ? 8.589 -0.532 -23.788 1.00 43.47 71 SER A N 1
ATOM 556 C CA . SER A 1 71 ? 8.495 0.567 -24.761 1.00 43.47 71 SER A CA 1
ATOM 557 C C . SER A 1 71 ? 9.786 0.659 -25.579 1.00 43.47 71 SER A C 1
ATOM 559 O O . SER A 1 71 ? 10.626 1.528 -25.351 1.00 43.47 71 SER A O 1
ATOM 561 N N . ARG A 1 72 ? 9.970 -0.289 -26.503 1.00 43.84 72 ARG A N 1
ATOM 562 C CA . ARG A 1 72 ? 10.852 -0.085 -27.662 1.00 43.84 72 ARG A CA 1
ATOM 563 C C . ARG A 1 72 ? 10.141 0.742 -28.720 1.00 43.84 72 ARG A C 1
ATOM 565 O O . ARG A 1 72 ? 8.926 0.509 -28.905 1.00 43.84 72 ARG A O 1
#